Protein AF-A0A0D6N3B7-F1 (afdb_monomer_lite)

Structure (mmCIF, N/CA/C/O backbone):
data_AF-A0A0D6N3B7-F1
#
_entry.id   AF-A0A0D6N3B7-F1
#
loop_
_atom_site.group_PDB
_atom_site.id
_atom_site.type_symbol
_atom_site.label_atom_id
_atom_site.label_alt_id
_atom_site.label_comp_id
_atom_site.label_asym_id
_atom_site.label_entity_id
_atom_site.label_seq_id
_atom_site.pdbx_PDB_ins_code
_atom_site.Cartn_x
_atom_site.Cartn_y
_atom_site.Cartn_z
_atom_site.occupancy
_atom_site.B_iso_or_equiv
_atom_site.auth_seq_id
_atom_site.auth_comp_id
_atom_site.auth_asym_id
_atom_site.auth_atom_id
_atom_site.pdbx_PDB_model_num
ATOM 1 N N . MET A 1 1 ? -77.846 -45.296 3.872 1.00 40.81 1 MET A N 1
ATOM 2 C CA . MET A 1 1 ? -76.638 -45.284 3.022 1.00 40.81 1 MET A CA 1
ATOM 3 C C . MET A 1 1 ? -76.160 -43.852 2.910 1.00 40.81 1 MET A C 1
ATOM 5 O O . MET A 1 1 ? -76.968 -42.961 2.695 1.00 40.81 1 MET A O 1
ATOM 9 N N . LEU A 1 2 ? -74.881 -43.670 3.206 1.00 31.70 2 LEU A N 1
ATOM 10 C CA . LEU A 1 2 ? -74.159 -42.419 3.398 1.00 31.70 2 LEU A CA 1
ATOM 11 C C . LEU A 1 2 ? -73.672 -41.895 2.034 1.00 31.70 2 LEU A C 1
ATOM 13 O O . LEU A 1 2 ? -73.050 -42.668 1.312 1.00 31.70 2 LEU A O 1
ATOM 17 N N . ALA A 1 3 ? -73.907 -40.623 1.699 1.00 35.59 3 ALA A N 1
ATOM 18 C CA . ALA A 1 3 ? -73.041 -39.842 0.805 1.00 35.59 3 ALA A CA 1
ATOM 19 C C . ALA A 1 3 ? -73.356 -38.346 0.970 1.00 35.59 3 ALA A C 1
ATOM 21 O O . ALA A 1 3 ? -74.491 -37.904 0.816 1.00 35.59 3 ALA A O 1
ATOM 22 N N . VAL A 1 4 ? -72.326 -37.602 1.354 1.00 33.84 4 VAL A N 1
ATOM 23 C CA . VAL A 1 4 ? -72.303 -36.238 1.889 1.00 33.84 4 VAL A CA 1
ATOM 24 C C . VAL A 1 4 ? -71.566 -35.343 0.876 1.00 33.84 4 VAL A C 1
ATOM 26 O O . VAL A 1 4 ? -70.501 -35.741 0.421 1.00 33.84 4 VAL A O 1
ATOM 29 N N . VAL A 1 5 ? -72.166 -34.175 0.563 1.00 34.34 5 VAL A N 1
ATOM 30 C CA . VAL A 1 5 ? -71.567 -32.814 0.391 1.00 34.34 5 VAL A CA 1
ATOM 31 C C . VAL A 1 5 ? -70.474 -32.665 -0.696 1.00 34.34 5 VAL A C 1
ATOM 33 O O . VAL A 1 5 ? -69.401 -33.237 -0.593 1.00 34.34 5 VAL A O 1
ATOM 36 N N . LEU A 1 6 ? -70.768 -32.047 -1.852 1.00 35.78 6 LEU A N 1
ATOM 37 C CA . LEU A 1 6 ? -70.829 -30.604 -2.222 1.00 35.78 6 LEU A CA 1
ATOM 38 C C . LEU A 1 6 ? -69.526 -30.051 -2.842 1.00 35.78 6 LEU A C 1
ATOM 40 O O . LEU A 1 6 ? -68.473 -30.047 -2.223 1.00 35.78 6 LEU A O 1
ATOM 44 N N . ALA A 1 7 ? -69.718 -29.509 -4.052 1.00 38.78 7 ALA A N 1
ATOM 45 C CA . ALA A 1 7 ? -69.136 -28.303 -4.654 1.00 38.78 7 ALA A CA 1
ATOM 46 C C . ALA A 1 7 ? -67.612 -28.070 -4.579 1.00 38.78 7 ALA A C 1
ATOM 48 O O . ALA A 1 7 ? -67.076 -27.607 -3.578 1.00 38.78 7 ALA A O 1
ATOM 49 N N . GLY A 1 8 ? -66.949 -28.247 -5.728 1.00 34.12 8 GLY A N 1
ATOM 50 C CA . GLY A 1 8 ? -65.611 -27.725 -5.997 1.00 34.12 8 GLY A CA 1
ATOM 51 C C . GLY A 1 8 ? -65.661 -26.378 -6.726 1.00 34.12 8 GLY A C 1
ATOM 52 O O . GLY A 1 8 ? -66.122 -26.300 -7.861 1.00 34.12 8 GLY A O 1
ATOM 53 N N . ALA A 1 9 ? -65.135 -25.341 -6.081 1.00 41.03 9 ALA A N 1
ATOM 54 C CA . ALA A 1 9 ? -64.601 -24.133 -6.705 1.00 41.03 9 ALA A CA 1
ATOM 55 C C . ALA A 1 9 ? -63.233 -23.864 -6.050 1.00 41.03 9 ALA A C 1
ATOM 57 O O . ALA A 1 9 ? -63.141 -23.970 -4.824 1.00 41.03 9 ALA A O 1
ATOM 58 N N . PRO A 1 10 ? -62.156 -23.566 -6.800 1.00 48.84 10 PRO A N 1
ATOM 59 C CA . PRO A 1 10 ? -60.858 -23.331 -6.184 1.00 48.84 10 PRO A CA 1
ATOM 60 C C . PRO A 1 10 ? -60.782 -21.896 -5.648 1.00 48.84 10 PRO A C 1
ATOM 62 O O . PRO A 1 10 ? -60.683 -20.934 -6.408 1.00 48.84 10 PRO A O 1
ATOM 65 N N . CYS A 1 11 ? -60.811 -21.760 -4.322 1.00 36.16 11 CYS A N 1
ATOM 66 C CA . CYS A 1 11 ? -60.380 -20.551 -3.630 1.00 36.16 11 CYS A CA 1
ATOM 67 C C . CYS A 1 11 ? -58.848 -20.523 -3.554 1.00 36.16 11 CYS A C 1
ATOM 69 O O . CYS A 1 11 ? -58.226 -21.433 -3.009 1.00 36.16 11 CYS A O 1
ATOM 71 N N . PHE A 1 12 ? -58.252 -19.443 -4.060 1.00 44.91 12 PHE A N 1
ATOM 72 C CA . PHE A 1 12 ? -56.906 -19.011 -3.691 1.00 44.91 12 PHE A CA 1
ATOM 73 C C . PHE A 1 12 ? -56.865 -18.685 -2.190 1.00 44.91 12 PHE A C 1
ATOM 75 O O . PHE A 1 12 ? -57.712 -17.948 -1.685 1.00 44.91 12 PHE A O 1
ATOM 82 N N . SER A 1 13 ? -55.871 -19.206 -1.474 1.00 36.84 13 SER A N 1
ATOM 83 C CA . SER A 1 13 ? -55.490 -18.770 -0.126 1.00 36.84 13 SER A CA 1
ATOM 84 C C . SER A 1 13 ? -54.006 -19.074 0.100 1.00 36.84 13 SER A C 1
ATOM 86 O O . SER A 1 13 ? -53.564 -20.203 -0.082 1.00 36.84 13 SER A O 1
ATOM 88 N N . ALA A 1 14 ? -53.242 -18.043 0.466 1.00 41.56 14 ALA A N 1
ATOM 89 C CA . ALA A 1 14 ? -51.957 -18.158 1.173 1.00 41.56 14 ALA A CA 1
ATOM 90 C C . ALA A 1 14 ? -52.226 -18.532 2.663 1.00 41.56 14 ALA A C 1
ATOM 92 O O . ALA A 1 14 ? -53.406 -18.688 2.990 1.00 41.56 14 ALA A O 1
ATOM 93 N N . PRO A 1 15 ? -51.269 -18.576 3.627 1.00 53.56 15 PRO A N 1
ATOM 94 C CA . PRO A 1 15 ? -49.795 -18.489 3.606 1.00 53.56 15 PRO A CA 1
ATOM 95 C C . PRO A 1 15 ? -49.098 -19.541 4.544 1.00 53.56 15 PRO A C 1
ATOM 97 O O . PRO A 1 15 ? -49.742 -20.451 5.051 1.00 53.56 15 PRO A O 1
ATOM 100 N N . VAL A 1 16 ? -47.802 -19.323 4.847 1.00 32.78 16 VAL A N 1
ATOM 101 C CA . VAL A 1 16 ? -47.077 -19.654 6.111 1.00 32.78 16 VAL A CA 1
ATOM 102 C C . VAL A 1 16 ? -46.274 -20.975 6.263 1.00 32.78 16 VAL A C 1
ATOM 104 O O . VAL A 1 16 ? -46.793 -22.078 6.187 1.00 32.78 16 VAL A O 1
ATOM 107 N N . LEU A 1 17 ? -44.987 -20.743 6.593 1.00 41.47 17 LEU A N 1
ATOM 108 C CA . LEU A 1 17 ? -43.961 -21.497 7.343 1.00 41.47 17 LEU A CA 1
ATOM 109 C C . LEU A 1 17 ? -43.684 -22.987 7.056 1.00 41.47 17 LEU A C 1
ATOM 111 O O . LEU A 1 17 ? -44.444 -23.872 7.430 1.00 41.47 17 LEU A O 1
ATOM 115 N N . ALA A 1 18 ? -42.425 -23.247 6.684 1.00 35.53 18 ALA A N 1
ATOM 116 C CA . ALA 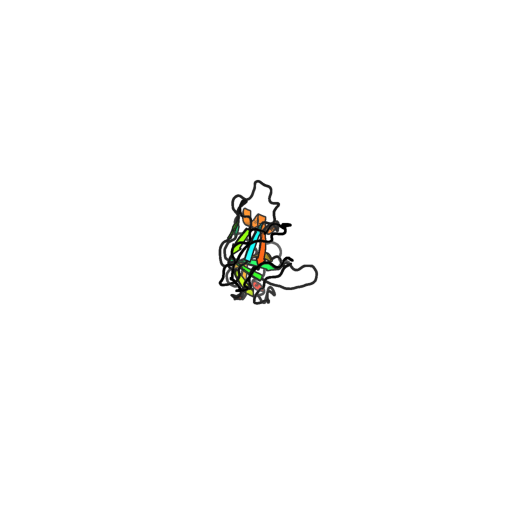A 1 18 ? -41.639 -24.320 7.290 1.00 35.53 18 ALA A CA 1
ATOM 117 C C . ALA A 1 18 ? -40.213 -23.812 7.583 1.00 35.53 18 ALA A C 1
ATOM 119 O O . ALA A 1 18 ? -39.460 -23.472 6.674 1.00 35.53 18 ALA A O 1
ATOM 120 N N . GLN A 1 19 ? -39.888 -23.720 8.874 1.00 41.72 19 GLN A N 1
ATOM 121 C CA . GLN A 1 19 ? -38.541 -23.553 9.423 1.00 41.72 19 GLN A CA 1
ATOM 122 C C . GLN A 1 19 ? -37.821 -24.909 9.439 1.00 41.72 19 GLN A C 1
ATOM 124 O O . GLN A 1 19 ? -38.457 -25.908 9.769 1.00 41.72 19 GLN A O 1
ATOM 129 N N . ALA A 1 20 ? -36.508 -24.926 9.187 1.00 36.44 20 ALA A N 1
ATOM 130 C CA . ALA A 1 20 ? -35.537 -25.884 9.743 1.00 36.44 20 ALA A CA 1
ATOM 131 C C . ALA A 1 20 ? -34.101 -25.343 9.499 1.00 36.44 20 ALA A C 1
ATOM 133 O O . ALA A 1 20 ? -33.931 -24.495 8.625 1.00 36.44 20 ALA A O 1
ATOM 134 N N . PRO A 1 21 ? -33.073 -25.769 10.255 1.00 40.44 21 PRO A N 1
ATOM 135 C CA . PRO A 1 21 ? -32.595 -25.067 11.439 1.00 40.44 21 PRO A CA 1
ATOM 136 C C . PRO A 1 21 ? -31.156 -24.546 11.301 1.00 40.44 21 PRO A C 1
ATOM 138 O O . PRO A 1 21 ? -30.400 -24.904 10.402 1.00 40.44 21 PRO A O 1
ATOM 141 N N . GLU A 1 22 ? -30.799 -23.705 12.263 1.00 46.53 22 GLU A N 1
ATOM 142 C CA . GLU A 1 22 ? -29.491 -23.099 12.472 1.00 46.53 22 GLU A CA 1
ATOM 143 C C . GLU A 1 22 ? -28.371 -24.133 12.651 1.00 46.53 22 GLU A C 1
ATOM 145 O O . GLU A 1 22 ? -28.491 -25.030 13.480 1.00 46.53 22 GLU A O 1
ATOM 150 N N . HIS A 1 23 ? -27.266 -23.947 11.926 1.00 34.09 23 HIS A N 1
AT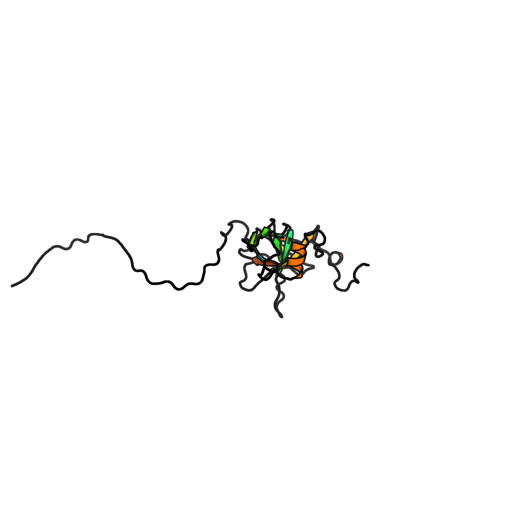OM 151 C CA . HIS A 1 23 ? -25.890 -24.170 12.384 1.00 34.09 23 HIS A CA 1
ATOM 152 C C . HIS A 1 23 ? -25.010 -23.142 11.652 1.00 34.09 23 HIS A C 1
ATOM 154 O O . HIS A 1 23 ? -25.012 -23.090 10.423 1.00 34.09 23 HIS A O 1
ATOM 160 N N . GLY A 1 24 ? -24.324 -22.282 12.412 1.00 32.91 24 GLY A N 1
ATOM 161 C CA . GLY A 1 24 ? -23.469 -21.203 11.899 1.00 32.91 24 GLY A CA 1
ATOM 162 C C . GLY A 1 24 ? -22.282 -21.684 11.045 1.00 32.91 24 GLY A C 1
ATOM 163 O O . GLY A 1 24 ? -22.007 -22.880 10.955 1.00 32.91 24 GLY A O 1
ATOM 164 N N . PRO A 1 25 ? -21.538 -20.737 10.454 1.00 35.69 25 PRO A N 1
ATOM 165 C CA . PRO A 1 25 ? -20.625 -19.955 11.275 1.00 35.69 25 PRO A CA 1
ATOM 166 C C . PRO A 1 25 ? -20.884 -18.451 11.199 1.00 35.69 25 PRO A C 1
ATOM 168 O O . PRO A 1 25 ? -21.494 -17.933 10.269 1.00 35.69 25 PRO A O 1
ATOM 171 N N . VAL A 1 26 ? -20.408 -17.784 12.247 1.00 40.03 26 VAL A N 1
ATOM 172 C CA . VAL A 1 26 ? -20.362 -16.339 12.460 1.00 40.03 26 VAL A CA 1
ATOM 173 C C . VAL A 1 26 ? -20.046 -15.617 11.150 1.00 40.03 26 VAL A C 1
ATOM 175 O O . VAL A 1 26 ? -18.929 -15.700 10.642 1.00 40.03 26 VAL A O 1
ATOM 178 N N . ALA A 1 27 ? -21.035 -14.904 10.610 1.00 39.47 27 ALA A N 1
ATOM 179 C CA . ALA A 1 27 ? -20.782 -13.907 9.589 1.00 39.47 27 ALA A CA 1
ATOM 180 C C . ALA A 1 27 ? -19.871 -12.858 10.230 1.00 39.47 27 ALA A C 1
ATOM 182 O O . ALA A 1 27 ? -20.302 -12.089 11.092 1.00 39.47 27 ALA A O 1
ATOM 183 N N . ALA A 1 28 ? -18.589 -12.878 9.855 1.00 43.09 28 ALA A N 1
ATOM 184 C CA . ALA A 1 28 ? -17.719 -11.734 10.046 1.00 43.09 28 ALA A CA 1
ATOM 185 C C . ALA A 1 28 ? -18.497 -10.502 9.576 1.00 43.09 28 ALA A C 1
ATOM 187 O O . ALA A 1 28 ? -19.153 -10.549 8.536 1.00 43.09 28 ALA A O 1
ATOM 188 N N . ASN A 1 29 ? -18.492 -9.454 10.390 1.00 40.81 29 ASN A N 1
ATOM 189 C CA . ASN A 1 29 ? -19.168 -8.195 10.122 1.00 40.81 29 ASN A CA 1
ATOM 190 C C . ASN A 1 29 ? -18.595 -7.624 8.810 1.00 40.81 29 ASN A C 1
ATOM 192 O O . ASN A 1 29 ? -17.559 -6.962 8.812 1.00 40.81 29 ASN A O 1
ATOM 196 N N . LEU A 1 30 ? -19.194 -7.987 7.673 1.00 42.47 30 LEU A N 1
ATOM 197 C CA . LEU A 1 30 ? -18.770 -7.541 6.355 1.00 42.47 30 LEU A CA 1
ATOM 198 C C . LEU A 1 30 ? -19.193 -6.080 6.248 1.00 42.47 30 LEU A C 1
ATOM 200 O O . LEU A 1 30 ? -20.384 -5.770 6.189 1.00 42.47 30 LEU A O 1
ATOM 204 N N . ALA A 1 31 ? -18.207 -5.185 6.272 1.00 44.69 31 ALA A N 1
ATOM 205 C CA . ALA A 1 31 ? -18.415 -3.792 5.917 1.00 44.69 31 ALA A CA 1
ATOM 206 C C . ALA A 1 31 ? -19.100 -3.709 4.533 1.00 44.69 31 ALA A C 1
ATOM 208 O O . ALA A 1 31 ? -18.855 -4.568 3.678 1.00 44.69 31 ALA A O 1
ATOM 209 N N . PRO A 1 32 ? -19.982 -2.719 4.305 1.00 38.41 32 PRO A N 1
ATOM 210 C CA . PRO A 1 32 ? -20.691 -2.588 3.040 1.00 38.41 32 PRO A CA 1
ATOM 211 C C . PRO A 1 32 ? -19.704 -2.465 1.874 1.00 38.41 32 PRO A C 1
ATOM 213 O O . PRO A 1 32 ? -18.712 -1.744 1.950 1.00 38.41 32 PRO A O 1
ATOM 216 N N . ILE A 1 33 ? -20.000 -3.176 0.785 1.00 42.81 33 ILE A N 1
ATOM 217 C CA . ILE A 1 33 ? -19.261 -3.090 -0.475 1.00 42.81 33 ILE A CA 1
ATOM 218 C C . ILE A 1 33 ? -19.450 -1.671 -1.023 1.00 42.81 33 ILE A C 1
ATOM 220 O O . ILE A 1 33 ? -20.557 -1.303 -1.417 1.00 42.81 33 ILE A O 1
ATOM 224 N N . VAL A 1 34 ? -18.379 -0.879 -1.045 1.00 46.16 34 VAL A N 1
ATOM 225 C CA . VAL A 1 34 ? -18.363 0.429 -1.706 1.00 46.16 34 VAL A CA 1
ATOM 226 C C . VAL A 1 34 ? -18.427 0.190 -3.216 1.00 46.16 34 VAL A C 1
ATOM 228 O O . VAL A 1 34 ? -17.511 -0.360 -3.828 1.00 46.16 34 VAL A O 1
ATOM 231 N N . THR A 1 35 ? -19.554 0.539 -3.833 1.00 39.47 35 THR A N 1
ATOM 232 C CA . THR A 1 35 ? -19.713 0.522 -5.290 1.00 39.47 35 THR A CA 1
ATOM 233 C C . THR A 1 35 ? -18.996 1.723 -5.896 1.00 39.47 35 THR A C 1
ATOM 235 O O . THR A 1 35 ? -19.485 2.843 -5.774 1.00 39.47 35 THR A O 1
ATOM 238 N N . GLY A 1 36 ? -17.875 1.484 -6.581 1.00 51.00 36 GLY A N 1
ATOM 239 C CA . GLY A 1 36 ? -17.219 2.503 -7.402 1.00 51.00 36 GLY A CA 1
ATOM 240 C C . GLY A 1 36 ? -15.899 2.058 -8.023 1.00 51.00 36 GLY A C 1
ATOM 241 O O . GLY A 1 36 ? -15.801 2.016 -9.246 1.00 51.00 36 GLY A O 1
ATOM 242 N N . GLN A 1 37 ? -14.903 1.707 -7.200 1.00 58.41 37 GLN A N 1
ATOM 243 C CA . GLN A 1 37 ? -13.505 1.581 -7.663 1.00 58.41 37 GLN A CA 1
ATOM 244 C C . GLN A 1 37 ? -12.785 0.293 -7.220 1.00 58.41 37 GLN A C 1
ATOM 246 O O . GLN A 1 37 ? -11.666 0.027 -7.658 1.00 58.41 37 GLN A O 1
ATOM 251 N N . GLY A 1 38 ? -13.477 -0.553 -6.445 1.00 62.81 38 GLY A N 1
ATOM 252 C CA . GLY A 1 38 ? -12.880 -1.695 -5.754 1.00 62.81 38 GLY A CA 1
ATOM 253 C C . GLY A 1 38 ? -12.226 -1.240 -4.451 1.00 62.81 38 GLY A C 1
ATOM 254 O O . GLY A 1 38 ? -11.521 -0.243 -4.425 1.00 62.81 38 GLY A O 1
ATOM 255 N N . GLY A 1 39 ? -12.496 -1.952 -3.359 1.00 87.12 39 GLY A N 1
ATOM 256 C CA . GLY A 1 39 ? -11.964 -1.607 -2.041 1.00 87.12 39 GLY A CA 1
ATOM 257 C C . GLY A 1 39 ? -10.908 -2.598 -1.577 1.00 87.12 39 GLY A C 1
ATOM 258 O O . GLY A 1 39 ? -10.897 -3.763 -1.994 1.00 87.12 39 GLY A O 1
ATOM 259 N N . VAL A 1 40 ? -10.061 -2.158 -0.659 1.00 95.19 40 VAL A N 1
ATOM 260 C CA . VAL A 1 40 ? -9.171 -3.005 0.134 1.00 95.19 40 VAL A CA 1
ATOM 261 C C . VAL A 1 40 ? -9.617 -2.984 1.589 1.00 95.19 40 VAL A C 1
ATOM 263 O O . VAL A 1 40 ? -10.150 -1.993 2.078 1.00 95.19 40 VAL A O 1
ATOM 266 N N . SER A 1 41 ? -9.410 -4.087 2.298 1.00 95.38 41 SER A N 1
ATOM 267 C CA . SER A 1 41 ? -9.504 -4.123 3.754 1.00 95.38 41 SER A CA 1
ATOM 268 C C . SER A 1 41 ? -8.099 -4.079 4.333 1.00 95.38 41 SER A C 1
ATOM 270 O O . SER A 1 41 ? -7.324 -4.997 4.058 1.00 95.38 41 SER A O 1
ATOM 272 N N . VAL A 1 42 ? -7.794 -3.072 5.142 1.00 95.81 42 VAL A N 1
ATOM 273 C CA . VAL A 1 42 ? -6.536 -2.947 5.888 1.00 95.81 42 VAL A CA 1
ATOM 274 C C . VAL A 1 42 ? -6.810 -3.338 7.335 1.00 95.81 42 VAL A C 1
ATOM 276 O O . VAL A 1 42 ? -7.746 -2.825 7.943 1.00 95.81 42 VAL A O 1
ATOM 279 N N . CYS A 1 43 ? -6.034 -4.271 7.875 1.00 93.88 43 CYS A N 1
ATOM 280 C CA . CYS A 1 43 ? -6.294 -4.918 9.154 1.00 93.88 43 CYS A CA 1
ATOM 281 C C . CYS A 1 43 ? -5.025 -5.087 9.986 1.00 93.88 43 CYS A C 1
ATOM 283 O O . CYS A 1 43 ? -3.957 -5.399 9.461 1.00 93.88 43 CYS A O 1
ATOM 285 N N . LEU A 1 44 ? -5.190 -5.013 11.304 1.00 90.44 44 LEU A N 1
ATOM 286 C CA . LEU A 1 44 ? -4.214 -5.505 12.269 1.00 90.44 44 LEU A CA 1
ATOM 287 C C . LEU A 1 44 ? -4.423 -7.002 12.530 1.00 90.44 44 LEU A C 1
ATOM 289 O O . LEU A 1 44 ? -5.499 -7.421 12.965 1.00 90.44 44 LEU A O 1
ATOM 293 N N . THR A 1 45 ? -3.395 -7.821 12.308 1.00 80.00 45 THR A N 1
ATOM 294 C CA . THR A 1 45 ? -3.379 -9.216 12.758 1.00 80.00 45 THR A CA 1
ATOM 295 C C . THR A 1 45 ? -3.169 -9.243 14.267 1.00 80.00 45 THR A C 1
ATOM 297 O O . THR A 1 45 ? -2.193 -8.730 14.809 1.00 80.00 45 THR A O 1
ATOM 300 N N . SER A 1 46 ? -4.153 -9.763 14.990 1.00 60.66 46 SER A N 1
ATOM 301 C CA . SER A 1 46 ? -4.204 -9.641 16.444 1.00 60.66 46 SER A CA 1
ATOM 302 C C . SER A 1 46 ? -3.124 -10.48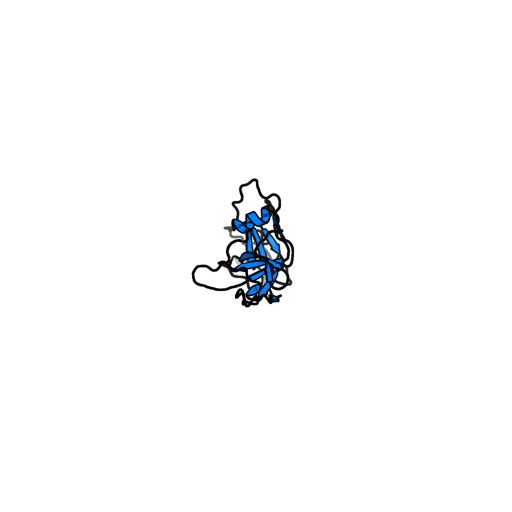4 17.131 1.00 60.66 46 SER A C 1
ATOM 304 O O . SER A 1 46 ? -3.285 -11.694 17.224 1.00 60.66 46 SER A O 1
ATOM 306 N N . GLN A 1 47 ? -2.070 -9.835 17.637 1.00 51.59 47 GLN A N 1
ATOM 307 C CA . GLN A 1 47 ? -1.460 -10.020 18.971 1.00 51.59 47 GLN A CA 1
ATOM 308 C C . GLN A 1 47 ? -0.546 -8.822 19.317 1.00 51.59 47 GLN A C 1
ATOM 310 O O . GLN A 1 47 ? 0.508 -8.992 19.921 1.00 51.59 47 GLN A O 1
ATOM 315 N N . GLN A 1 48 ? -0.938 -7.585 18.979 1.00 49.50 48 GLN A N 1
ATOM 316 C CA . GLN A 1 48 ? -0.411 -6.474 19.771 1.00 49.50 48 GLN A CA 1
ATOM 317 C C . GLN A 1 48 ? -1.016 -6.601 21.167 1.00 49.50 48 GLN A C 1
ATOM 319 O O . GLN A 1 48 ? -2.239 -6.667 21.316 1.00 49.50 48 GLN A O 1
ATOM 324 N N . ASP A 1 49 ? -0.127 -6.716 22.150 1.00 45.72 49 ASP A N 1
ATOM 325 C CA . ASP A 1 49 ? -0.398 -6.712 23.581 1.00 45.72 49 ASP A CA 1
ATOM 326 C C . ASP A 1 49 ? -1.573 -5.779 23.903 1.00 45.72 49 ASP A C 1
ATOM 328 O O . ASP A 1 49 ? -1.656 -4.665 23.376 1.00 45.72 49 ASP A O 1
ATOM 332 N N . GLU A 1 50 ? -2.494 -6.231 24.753 1.00 45.84 50 GLU A N 1
ATOM 333 C CA . GLU A 1 50 ? -3.811 -5.628 25.007 1.00 45.84 50 GLU A CA 1
ATOM 334 C C . GLU A 1 50 ? -3.810 -4.140 25.427 1.00 45.84 50 GLU A C 1
ATOM 336 O O . GLU A 1 50 ? -4.887 -3.558 25.613 1.00 45.84 50 GLU A O 1
ATOM 341 N N . GLN A 1 51 ? -2.636 -3.524 25.562 1.00 47.47 51 GLN A N 1
ATOM 342 C CA . GLN A 1 51 ? -2.410 -2.166 26.030 1.00 47.47 51 GLN A CA 1
ATOM 343 C C . GLN A 1 51 ? -1.966 -1.137 24.973 1.00 47.47 51 GLN A C 1
ATOM 345 O O . GLN A 1 51 ? -2.017 0.047 25.294 1.00 47.47 51 GLN A O 1
ATOM 350 N N . ALA A 1 52 ? -1.554 -1.506 23.750 1.00 52.31 52 ALA A N 1
ATOM 351 C CA . ALA A 1 52 ? -0.718 -0.589 22.949 1.00 52.31 52 ALA A CA 1
ATOM 352 C C . ALA A 1 52 ? -1.384 0.213 21.808 1.00 52.31 52 ALA A C 1
ATOM 354 O O . ALA A 1 52 ? -0.828 1.238 21.428 1.00 52.31 52 ALA A O 1
ATOM 355 N N . THR A 1 53 ? -2.557 -0.154 21.278 1.00 58.19 53 THR A N 1
ATOM 356 C CA . THR A 1 53 ? -3.080 0.525 20.064 1.00 58.19 53 THR A CA 1
ATOM 357 C C . THR A 1 53 ? -4.439 1.170 20.317 1.00 58.19 53 THR A C 1
ATOM 359 O O . THR A 1 53 ? -5.495 0.596 20.039 1.00 58.19 53 THR A O 1
ATOM 362 N N . SER A 1 54 ? -4.430 2.380 20.886 1.00 72.12 54 SER A N 1
ATOM 363 C CA . SER A 1 54 ? -5.642 3.206 21.012 1.00 72.12 54 SER A CA 1
ATOM 364 C C . SER A 1 54 ? -6.124 3.704 19.644 1.00 72.12 54 SER A C 1
ATOM 366 O O . SER A 1 54 ? -7.330 3.755 19.400 1.00 72.12 54 SER A O 1
ATOM 368 N N . LEU A 1 55 ? -5.184 4.009 18.748 1.00 87.06 55 LEU A N 1
ATOM 369 C CA . LEU A 1 55 ? -5.408 4.519 17.402 1.00 87.06 55 LEU A CA 1
ATOM 370 C C . LEU A 1 55 ? -4.180 4.191 16.540 1.00 87.06 55 LEU A C 1
ATOM 372 O O . LEU A 1 55 ? -3.060 4.484 16.942 1.00 87.06 55 LEU A O 1
ATOM 376 N N . LEU A 1 56 ? -4.390 3.613 15.363 1.00 92.06 56 LEU A N 1
ATOM 377 C CA . LEU A 1 56 ? -3.377 3.477 14.322 1.00 92.06 56 LEU A CA 1
ATOM 378 C C . LEU A 1 56 ? -3.897 4.163 13.061 1.00 92.06 56 LEU A C 1
ATOM 380 O O . LEU A 1 56 ? -5.024 3.910 12.638 1.00 92.06 56 LEU A O 1
ATOM 384 N N . VAL A 1 57 ? -3.082 5.024 12.464 1.00 94.75 57 VAL A N 1
ATOM 385 C CA . VAL A 1 57 ? -3.409 5.719 11.219 1.00 94.75 57 VAL A CA 1
ATOM 386 C C . VAL A 1 57 ? -2.520 5.156 10.122 1.00 94.75 57 VAL A C 1
ATOM 388 O O . VAL A 1 57 ? -1.310 5.104 10.292 1.00 94.75 57 VAL A O 1
ATOM 391 N N . VAL A 1 58 ? -3.128 4.723 9.023 1.00 95.19 58 VAL A N 1
ATOM 392 C CA . VAL A 1 58 ? -2.450 4.328 7.787 1.00 95.19 58 VAL A CA 1
ATOM 393 C C . VAL A 1 58 ? -2.724 5.434 6.768 1.00 95.19 58 VAL A C 1
ATOM 395 O O . VAL A 1 58 ? -3.891 5.611 6.401 1.00 95.19 58 VAL A O 1
ATOM 398 N N . PRO A 1 59 ? -1.720 6.222 6.360 1.00 95.38 59 PRO A N 1
ATOM 399 C CA . PRO A 1 59 ? -1.909 7.311 5.411 1.00 95.38 59 PRO A CA 1
ATOM 400 C C . PRO A 1 59 ? -2.483 6.862 4.060 1.00 95.38 59 PRO A C 1
ATOM 402 O O . PRO A 1 59 ? -2.369 5.711 3.633 1.00 95.38 59 PRO A O 1
ATOM 405 N N . SER A 1 60 ? -3.096 7.806 3.347 1.00 94.69 60 SER A N 1
ATOM 406 C CA . SER A 1 60 ? -3.238 7.678 1.896 1.00 94.69 60 SER A CA 1
ATOM 407 C C . SER A 1 60 ? -1.855 7.701 1.250 1.00 94.69 60 SER A C 1
ATOM 409 O O . SER A 1 60 ? -1.017 8.503 1.658 1.00 94.69 60 SER A O 1
ATOM 411 N N . GLY A 1 61 ? -1.645 6.924 0.196 1.00 94.69 61 GLY A N 1
ATOM 412 C CA . GLY A 1 61 ? -0.350 6.825 -0.473 1.00 94.69 61 GLY A CA 1
ATOM 413 C C . GLY A 1 61 ? 0.488 5.640 -0.002 1.00 94.69 61 GLY A C 1
ATOM 414 O O . GLY A 1 61 ? 1.490 5.346 -0.649 1.00 94.69 61 GLY A O 1
ATOM 415 N N . THR A 1 62 ? 0.054 4.910 1.028 1.00 96.50 62 THR A N 1
ATOM 416 C CA . THR A 1 62 ? 0.733 3.693 1.472 1.00 96.50 62 THR A CA 1
ATOM 417 C C . THR A 1 62 ? 0.572 2.581 0.441 1.00 96.50 62 THR A C 1
ATOM 419 O O . THR A 1 62 ? -0.537 2.194 0.052 1.00 96.50 62 THR A O 1
ATOM 422 N N . VAL A 1 63 ? 1.708 2.064 -0.014 1.00 96.31 63 VAL A N 1
ATOM 423 C CA . VAL A 1 63 ? 1.832 0.995 -0.997 1.00 96.31 63 VAL A CA 1
ATOM 424 C C . VAL A 1 63 ? 1.889 -0.343 -0.280 1.00 96.31 63 VAL A C 1
ATOM 426 O O . VAL A 1 63 ? 2.660 -0.536 0.661 1.00 96.31 63 VAL A O 1
ATOM 429 N N . PHE A 1 64 ? 1.096 -1.290 -0.768 1.00 96.25 64 PHE A N 1
ATOM 430 C CA . PHE A 1 64 ? 1.089 -2.662 -0.300 1.00 96.25 64 PHE A CA 1
ATOM 431 C C . PHE A 1 64 ? 1.453 -3.620 -1.433 1.00 96.25 64 PHE A C 1
ATOM 433 O O . PHE A 1 64 ? 0.918 -3.513 -2.536 1.00 96.25 64 PHE A O 1
ATOM 440 N N . GLU A 1 65 ? 2.300 -4.603 -1.142 1.00 94.50 65 GLU A N 1
ATOM 441 C CA . GLU A 1 65 ? 2.743 -5.647 -2.069 1.00 94.50 65 GLU A CA 1
ATOM 442 C C . GLU A 1 65 ? 2.246 -7.027 -1.624 1.00 94.50 65 GLU A C 1
ATOM 444 O O . GLU A 1 65 ? 2.236 -7.348 -0.435 1.00 94.50 65 GLU A O 1
ATOM 449 N N . ALA A 1 66 ? 1.843 -7.868 -2.577 1.00 92.69 66 ALA A N 1
ATOM 450 C CA . ALA A 1 66 ? 1.454 -9.246 -2.309 1.00 92.69 66 ALA A CA 1
ATOM 451 C C . ALA A 1 66 ? 2.639 -10.084 -1.801 1.00 92.69 66 ALA A C 1
ATOM 453 O O . ALA A 1 66 ? 3.623 -10.286 -2.513 1.00 92.69 66 ALA A O 1
ATOM 454 N N . SER A 1 67 ? 2.489 -10.679 -0.617 1.00 77.50 67 SER A N 1
ATOM 455 C CA . SER A 1 67 ? 3.409 -11.714 -0.144 1.00 77.50 67 SER A CA 1
ATOM 456 C C . SER A 1 67 ? 3.298 -12.944 -1.034 1.00 77.50 67 SER A C 1
ATOM 458 O O . SER A 1 67 ? 2.231 -13.550 -1.162 1.00 77.50 67 SER A O 1
ATOM 460 N N . THR A 1 68 ? 4.412 -13.341 -1.642 1.00 63.78 68 THR A N 1
ATOM 461 C CA . THR A 1 68 ? 4.480 -14.576 -2.421 1.00 63.78 68 THR A CA 1
ATOM 462 C C . THR A 1 68 ? 4.936 -15.716 -1.517 1.00 63.78 68 THR A C 1
ATOM 464 O O . THR A 1 68 ? 5.982 -15.650 -0.875 1.00 63.78 68 THR A O 1
ATOM 467 N N . GLY A 1 69 ? 4.135 -16.782 -1.431 1.00 50.75 69 GLY A N 1
ATOM 468 C CA . GLY A 1 69 ? 4.607 -18.041 -0.854 1.00 50.75 69 GLY A CA 1
ATOM 469 C C . GLY A 1 69 ? 5.805 -18.586 -1.651 1.00 50.75 69 GLY A C 1
ATOM 470 O O . GLY A 1 69 ? 6.029 -18.168 -2.793 1.00 50.75 69 GLY A O 1
ATOM 471 N N . PRO A 1 70 ? 6.582 -19.532 -1.096 1.00 35.00 70 PRO A N 1
ATOM 472 C CA . PRO A 1 70 ? 7.752 -20.071 -1.780 1.00 35.00 70 PRO A CA 1
ATOM 473 C C . PRO A 1 70 ? 7.339 -20.744 -3.100 1.00 35.00 70 PRO A C 1
ATOM 475 O O . PRO A 1 70 ? 6.763 -21.831 -3.094 1.00 35.00 70 PRO A O 1
ATOM 478 N N . GLY A 1 71 ? 7.627 -20.086 -4.231 1.00 42.91 71 GLY A N 1
ATOM 479 C CA . GLY A 1 71 ? 7.459 -20.640 -5.580 1.00 42.91 71 GLY A CA 1
ATOM 480 C C . GLY A 1 71 ? 6.585 -19.866 -6.576 1.00 42.91 71 GLY A C 1
ATOM 481 O O . GLY A 1 71 ? 6.355 -20.395 -7.662 1.00 42.91 71 GLY A O 1
ATOM 482 N N . GLY A 1 72 ? 6.107 -18.649 -6.291 1.00 44.38 72 GLY A N 1
ATOM 483 C CA . GLY A 1 72 ? 5.280 -17.928 -7.270 1.00 44.38 72 GLY A CA 1
ATOM 484 C C . GLY A 1 72 ? 5.368 -16.412 -7.195 1.00 44.38 72 GLY A C 1
ATOM 485 O O . GLY A 1 72 ? 4.635 -15.805 -6.429 1.00 44.38 72 GLY A O 1
ATOM 486 N N . HIS A 1 73 ? 6.192 -15.802 -8.051 1.00 53.59 73 HIS A N 1
ATOM 487 C CA . HIS A 1 73 ? 6.206 -14.356 -8.280 1.00 53.59 73 HIS A CA 1
ATOM 488 C C . HIS A 1 73 ? 4.913 -13.905 -8.977 1.00 53.59 73 HIS A C 1
ATOM 490 O O . HIS A 1 73 ? 4.858 -13.795 -10.200 1.00 53.59 73 HIS A O 1
ATOM 496 N N . THR A 1 74 ? 3.861 -13.617 -8.216 1.00 58.75 74 THR A N 1
ATOM 497 C CA . THR A 1 74 ? 2.880 -12.622 -8.661 1.00 58.75 74 THR A CA 1
ATOM 498 C C . THR A 1 74 ? 3.164 -11.339 -7.906 1.00 58.75 74 THR A C 1
ATOM 500 O O . THR A 1 74 ? 2.613 -11.106 -6.836 1.00 58.75 74 THR A O 1
ATOM 503 N N . ALA A 1 75 ? 4.067 -10.546 -8.469 1.00 81.81 75 ALA A N 1
ATOM 504 C CA . ALA A 1 75 ? 4.396 -9.207 -8.018 1.00 81.81 75 ALA A CA 1
ATOM 505 C C . ALA A 1 75 ? 3.181 -8.305 -8.315 1.00 81.81 75 ALA A C 1
ATOM 507 O O . ALA A 1 75 ? 2.963 -7.844 -9.437 1.00 81.81 75 ALA A O 1
ATOM 508 N N . GLN A 1 76 ? 2.297 -8.192 -7.326 1.00 93.31 76 GLN A N 1
ATOM 509 C CA . GLN A 1 76 ? 1.090 -7.370 -7.352 1.00 93.31 76 GLN A CA 1
ATOM 510 C C . GLN A 1 76 ? 1.251 -6.305 -6.286 1.00 93.31 76 GLN A C 1
ATOM 512 O O . GLN A 1 76 ? 1.615 -6.639 -5.159 1.00 93.31 76 GLN A O 1
ATOM 517 N N . ALA A 1 77 ? 0.912 -5.068 -6.614 1.00 95.44 77 ALA A N 1
ATOM 518 C CA . ALA A 1 77 ? 0.892 -4.002 -5.637 1.00 95.44 77 ALA A CA 1
ATOM 519 C C . ALA A 1 77 ? -0.311 -3.092 -5.844 1.00 95.44 77 ALA A C 1
ATOM 521 O O . ALA A 1 77 ? -0.866 -2.987 -6.942 1.00 95.44 77 ALA A O 1
ATOM 522 N N . PHE A 1 78 ? -0.716 -2.436 -4.770 1.00 97.06 78 PHE A N 1
ATOM 523 C CA . PHE A 1 78 ? -1.704 -1.374 -4.808 1.00 97.06 78 PHE A CA 1
ATOM 524 C C . PHE A 1 78 ? -1.305 -0.261 -3.846 1.00 97.06 78 PHE A C 1
ATOM 526 O O . PHE A 1 78 ? -0.479 -0.460 -2.960 1.00 97.06 78 PHE A O 1
ATOM 533 N N . VAL A 1 79 ? -1.922 0.900 -4.011 1.00 96.94 79 VAL A N 1
ATOM 534 C CA . VAL A 1 79 ? -1.767 2.052 -3.127 1.00 96.94 79 VAL A CA 1
ATOM 535 C C . VAL A 1 79 ? -3.128 2.457 -2.579 1.00 96.94 79 VAL A C 1
ATOM 537 O O . VAL A 1 79 ? -4.106 2.482 -3.330 1.00 96.94 79 VAL A O 1
ATOM 540 N N . THR A 1 80 ? -3.209 2.756 -1.284 1.00 96.50 80 THR A N 1
ATOM 541 C CA . THR A 1 80 ? -4.414 3.337 -0.677 1.00 96.50 80 THR A CA 1
ATOM 542 C C . THR A 1 80 ? -4.608 4.768 -1.170 1.00 96.50 80 THR A C 1
ATOM 544 O O . THR A 1 80 ? -3.676 5.570 -1.169 1.00 96.50 80 THR A O 1
ATOM 547 N N . THR A 1 81 ? -5.817 5.128 -1.593 1.00 94.81 81 THR A N 1
ATOM 548 C CA . THR A 1 81 ? -6.122 6.505 -2.032 1.00 94.81 81 THR A CA 1
ATOM 549 C C . THR A 1 81 ? -6.716 7.361 -0.919 1.00 94.81 81 THR A C 1
ATOM 551 O O . THR A 1 81 ? -6.870 8.569 -1.081 1.00 94.81 81 THR A O 1
ATOM 554 N N . GLU A 1 82 ? -7.015 6.755 0.227 1.00 94.00 82 GLU A N 1
ATOM 555 C CA . GLU A 1 82 ? -7.524 7.426 1.416 1.00 94.00 82 GLU A CA 1
ATOM 556 C C . GLU A 1 82 ? -6.848 6.911 2.690 1.00 94.00 82 GLU A C 1
ATOM 558 O O . GLU A 1 82 ? -6.310 5.804 2.735 1.00 94.00 82 GLU A O 1
ATOM 563 N N . THR A 1 83 ? -6.875 7.745 3.727 1.00 94.81 83 THR A N 1
ATOM 564 C CA . THR A 1 83 ? -6.337 7.415 5.047 1.00 94.81 83 THR A CA 1
ATOM 565 C C . THR A 1 83 ? -7.269 6.454 5.778 1.00 94.81 83 THR A C 1
ATOM 567 O O . THR A 1 83 ? -8.463 6.721 5.918 1.00 94.81 83 THR A O 1
ATOM 570 N N . VAL A 1 84 ? -6.715 5.379 6.339 1.00 94.44 84 VAL A N 1
ATOM 571 C CA . VAL A 1 84 ? -7.448 4.417 7.169 1.00 94.44 84 VAL A CA 1
ATOM 572 C C . VAL A 1 84 ? -7.107 4.625 8.636 1.00 94.44 84 VAL A C 1
ATOM 574 O O . VAL A 1 84 ? -5.942 4.662 9.023 1.00 94.44 84 VAL A O 1
ATOM 577 N N . THR A 1 85 ? -8.125 4.711 9.487 1.00 93.75 85 THR A N 1
ATOM 578 C CA . THR A 1 85 ? -7.951 4.727 10.944 1.00 93.75 85 THR A CA 1
ATOM 579 C C . THR A 1 85 ? -8.422 3.410 11.547 1.00 93.75 85 THR A C 1
ATOM 581 O O . THR A 1 85 ? -9.580 3.023 11.398 1.00 93.75 85 THR A O 1
ATOM 584 N N . LEU A 1 86 ? -7.524 2.739 12.260 1.00 92.00 86 LEU A N 1
ATOM 585 C CA . LEU A 1 86 ? -7.763 1.489 12.969 1.00 92.00 86 LEU A CA 1
ATOM 586 C C . LEU A 1 86 ? -7.738 1.741 14.477 1.00 92.00 86 LEU A C 1
ATOM 588 O O . LEU A 1 86 ? -6.993 2.579 14.981 1.00 92.00 86 LEU A O 1
ATOM 592 N N . THR A 1 87 ? -8.557 1.006 15.219 1.00 89.12 87 THR A N 1
ATOM 593 C CA . THR A 1 87 ? -8.625 1.093 16.685 1.00 89.12 87 THR A CA 1
ATOM 594 C C . THR A 1 87 ? -8.749 -0.299 17.287 1.00 89.12 87 THR A C 1
ATOM 596 O O . THR A 1 87 ? -9.075 -1.259 16.589 1.00 89.12 87 THR A O 1
ATOM 599 N N . LYS A 1 88 ? -8.589 -0.425 18.609 1.00 84.50 88 LYS A N 1
ATOM 600 C CA . LYS A 1 88 ? -8.859 -1.696 19.306 1.00 84.50 88 LYS A CA 1
ATOM 601 C C . LYS A 1 88 ? -10.285 -2.220 19.057 1.00 84.50 88 LYS A C 1
ATOM 603 O O . LYS A 1 88 ? -10.481 -3.425 18.953 1.00 84.50 88 LYS A O 1
ATOM 608 N N . ALA A 1 89 ? -11.275 -1.329 18.956 1.00 85.69 89 ALA A N 1
ATOM 609 C CA . ALA A 1 89 ? -12.670 -1.708 18.706 1.00 85.69 89 ALA A CA 1
ATOM 610 C C . ALA A 1 89 ? -12.950 -2.037 17.229 1.00 85.69 89 ALA A C 1
ATOM 612 O O . ALA A 1 89 ? -13.872 -2.793 16.927 1.00 85.69 89 ALA A O 1
ATOM 613 N N . GLN A 1 90 ? -12.153 -1.476 16.320 1.00 89.75 90 GLN A N 1
ATOM 614 C CA . GLN A 1 90 ? -12.264 -1.660 14.880 1.00 89.75 90 GLN A CA 1
ATOM 615 C C . GLN A 1 90 ? -10.859 -1.881 14.294 1.00 89.75 90 GLN A C 1
ATOM 617 O O . GLN A 1 90 ? -10.235 -0.935 13.810 1.00 89.75 90 GLN A O 1
ATOM 622 N N . PRO A 1 91 ? -10.334 -3.121 14.359 1.00 90.69 91 PRO A N 1
ATOM 623 C CA . PRO A 1 91 ? -8.969 -3.431 13.931 1.00 90.69 91 PRO A CA 1
ATOM 624 C C . PRO A 1 91 ? -8.825 -3.530 12.408 1.00 90.69 91 PRO A C 1
ATOM 626 O O . PRO A 1 91 ? -7.718 -3.730 11.919 1.00 90.69 91 PRO A O 1
ATOM 629 N N . CYS A 1 92 ? -9.935 -3.417 11.673 1.00 93.12 92 CYS A N 1
ATOM 630 C CA . CYS A 1 92 ? -9.989 -3.427 10.219 1.00 93.12 92 CYS A CA 1
ATOM 631 C C . CYS A 1 92 ? -10.770 -2.218 9.699 1.00 93.12 92 CYS A C 1
ATOM 633 O O . CYS A 1 92 ? -11.872 -1.928 10.176 1.00 93.12 92 CYS A O 1
ATOM 635 N N . GLY A 1 93 ? -10.231 -1.569 8.675 1.00 92.50 93 GLY A N 1
ATOM 636 C CA . GLY A 1 93 ? -10.868 -0.498 7.919 1.00 92.50 93 GLY A CA 1
ATOM 637 C C . GLY A 1 93 ? -10.942 -0.858 6.440 1.00 92.50 93 GLY A C 1
ATOM 638 O O . GLY A 1 93 ? -10.171 -1.688 5.957 1.00 92.50 93 GLY A O 1
ATOM 639 N N . ILE A 1 94 ? -11.895 -0.256 5.734 1.00 93.62 94 ILE A N 1
ATOM 640 C CA . ILE A 1 94 ? -11.975 -0.326 4.274 1.00 93.62 94 ILE A CA 1
ATOM 641 C C . ILE A 1 94 ? -11.402 0.973 3.718 1.00 93.62 94 ILE A C 1
ATOM 643 O O . ILE A 1 94 ? -11.656 2.027 4.297 1.00 93.62 94 ILE A O 1
ATOM 647 N N . ALA A 1 95 ? -10.651 0.868 2.628 1.00 93.38 95 ALA A N 1
ATOM 648 C CA . ALA A 1 95 ? -10.206 2.007 1.841 1.00 93.38 95 ALA A CA 1
ATOM 649 C C . ALA A 1 95 ? -10.378 1.747 0.346 1.00 93.38 95 ALA A C 1
ATOM 651 O O . ALA A 1 95 ? -10.257 0.606 -0.113 1.00 93.38 95 ALA A O 1
ATOM 652 N N . ASP A 1 96 ? -10.594 2.814 -0.408 1.00 94.31 96 ASP A N 1
ATOM 653 C CA . ASP A 1 96 ? -10.350 2.848 -1.841 1.00 94.31 96 ASP A CA 1
ATOM 654 C C . ASP A 1 96 ? -8.845 2.708 -2.129 1.00 94.31 96 ASP A C 1
ATOM 656 O O . ASP A 1 96 ? -7.971 3.117 -1.350 1.00 94.31 96 ASP A O 1
ATOM 660 N N . ALA A 1 97 ? -8.534 2.069 -3.255 1.00 96.19 97 ALA A N 1
ATOM 661 C CA . ALA A 1 97 ? -7.165 1.814 -3.670 1.00 96.19 97 ALA A CA 1
ATOM 662 C C . ALA A 1 97 ? -7.033 1.766 -5.192 1.00 96.19 97 ALA A C 1
ATOM 664 O O . ALA A 1 97 ? -7.973 1.445 -5.919 1.00 96.19 97 ALA A O 1
ATOM 665 N N . SER A 1 98 ? -5.822 2.027 -5.671 1.00 96.31 98 SER A N 1
ATOM 666 C CA . SER A 1 98 ? -5.447 1.892 -7.080 1.00 96.31 98 SER A CA 1
ATOM 667 C C . SER A 1 98 ? -4.403 0.798 -7.249 1.00 96.31 98 SER A C 1
ATOM 669 O O . SER A 1 98 ? -3.518 0.646 -6.409 1.00 96.31 98 SER A O 1
ATOM 671 N N . THR A 1 99 ? -4.465 0.060 -8.356 1.00 96.31 99 THR A N 1
ATOM 672 C CA . THR A 1 99 ? -3.375 -0.831 -8.773 1.00 96.31 99 THR A CA 1
ATOM 673 C C . THR A 1 99 ? -2.088 -0.017 -8.930 1.00 96.31 99 THR A C 1
ATOM 675 O O . THR A 1 99 ? -2.122 1.075 -9.491 1.00 96.31 99 THR A O 1
ATOM 678 N N . VAL A 1 100 ? -0.950 -0.550 -8.493 1.00 95.50 100 VAL A N 1
ATOM 679 C CA . VAL A 1 100 ? 0.367 0.048 -8.739 1.00 95.50 100 VAL A CA 1
ATOM 680 C C . VAL A 1 100 ? 1.113 -0.809 -9.750 1.00 95.50 100 VAL A C 1
ATOM 682 O O . VAL A 1 100 ? 1.254 -2.018 -9.565 1.00 95.50 100 VAL A O 1
ATOM 685 N N . VAL A 1 101 ? 1.604 -0.173 -10.813 1.00 93.38 101 VAL A N 1
ATOM 686 C CA . VAL A 1 101 ? 2.478 -0.803 -11.803 1.00 93.38 101 VAL A CA 1
ATOM 687 C C . VAL A 1 101 ? 3.864 -0.176 -11.726 1.00 93.38 101 VAL A C 1
ATOM 689 O O . VAL A 1 101 ? 4.009 1.025 -11.934 1.00 93.38 101 VAL A O 1
ATOM 692 N N . SER A 1 102 ? 4.882 -0.995 -11.473 1.00 91.62 102 SER A N 1
ATOM 693 C CA . SER A 1 102 ? 6.294 -0.601 -11.502 1.00 91.62 102 SER A CA 1
ATOM 694 C C . SER A 1 102 ? 7.076 -1.649 -12.277 1.00 91.62 102 SER A C 1
ATOM 696 O O . SER A 1 102 ? 7.087 -2.826 -11.917 1.00 91.62 102 SER A O 1
ATOM 698 N N . HIS A 1 103 ? 7.728 -1.231 -13.362 1.00 88.75 103 HIS A N 1
ATOM 699 C CA . HIS A 1 103 ? 8.581 -2.128 -14.142 1.00 88.75 103 HIS A CA 1
ATOM 700 C C . HIS A 1 103 ? 9.820 -2.547 -13.353 1.00 88.75 103 HIS A C 1
ATOM 702 O O . HIS A 1 103 ? 10.214 -3.708 -13.400 1.00 88.75 103 HIS A O 1
ATOM 708 N N . THR A 1 104 ? 10.382 -1.615 -12.592 1.00 87.00 104 THR A N 1
ATOM 709 C CA . THR A 1 104 ? 11.623 -1.780 -11.835 1.00 87.00 104 THR A CA 1
ATOM 710 C C . THR A 1 104 ? 11.409 -2.712 -10.639 1.00 87.00 104 THR A C 1
ATOM 712 O O . THR A 1 104 ? 12.181 -3.643 -10.418 1.00 87.00 104 THR A O 1
ATOM 715 N N . ARG A 1 105 ? 10.271 -2.575 -9.943 1.00 87.06 105 ARG A N 1
ATOM 716 C CA . ARG A 1 105 ? 9.854 -3.483 -8.854 1.00 87.06 105 ARG A CA 1
ATOM 717 C C . ARG A 1 105 ? 9.110 -4.732 -9.341 1.00 87.06 105 ARG A C 1
ATOM 719 O O . ARG A 1 105 ? 8.693 -5.558 -8.540 1.00 87.06 105 ARG A O 1
ATOM 726 N N . HIS A 1 106 ? 8.948 -4.885 -10.656 1.00 88.69 106 HIS A N 1
ATOM 727 C CA . HIS A 1 106 ? 8.238 -5.990 -11.307 1.00 88.69 106 HIS A CA 1
ATOM 728 C C . HIS A 1 106 ? 6.757 -6.148 -10.913 1.00 88.69 106 HIS A C 1
ATOM 730 O O . HIS A 1 106 ? 6.153 -7.183 -11.202 1.00 88.69 106 HIS A O 1
ATOM 736 N N . TRP A 1 107 ? 6.128 -5.123 -10.332 1.00 92.81 107 TRP A N 1
ATOM 737 C CA . TRP A 1 107 ? 4.684 -5.094 -10.101 1.00 92.81 107 TRP A CA 1
ATOM 738 C C . TRP A 1 107 ? 3.961 -4.857 -11.427 1.00 92.81 107 TRP A C 1
ATOM 740 O O . TRP A 1 107 ? 3.784 -3.721 -11.849 1.00 92.81 107 TRP A O 1
ATOM 750 N N . LEU A 1 108 ? 3.603 -5.927 -12.138 1.00 91.75 108 LEU A N 1
ATOM 751 C CA . LEU A 1 108 ? 3.092 -5.847 -13.520 1.00 91.75 108 LEU A CA 1
ATOM 752 C C . LEU A 1 108 ? 1.616 -6.246 -13.660 1.00 91.75 108 LEU A C 1
ATOM 754 O O . LEU A 1 108 ? 1.067 -6.241 -14.763 1.00 91.75 108 LEU A O 1
ATOM 758 N N . VAL A 1 109 ? 0.962 -6.628 -12.564 1.00 92.50 109 VAL A N 1
ATOM 759 C CA . VAL A 1 109 ? -0.431 -7.089 -12.591 1.00 92.50 109 VAL A CA 1
ATOM 760 C C . VAL A 1 109 ? -1.387 -5.903 -12.566 1.00 92.50 109 VAL A C 1
ATOM 762 O O . VAL A 1 109 ? -1.421 -5.153 -11.599 1.00 92.50 109 VAL A O 1
ATOM 765 N N . ASN A 1 110 ? -2.211 -5.784 -13.610 1.00 91.81 110 ASN A N 1
ATOM 766 C CA . ASN A 1 110 ? -3.262 -4.777 -13.720 1.00 91.81 110 ASN A CA 1
ATOM 767 C C . ASN A 1 110 ? -4.499 -5.338 -14.463 1.00 91.81 110 ASN A C 1
ATOM 769 O O . ASN A 1 110 ? -4.347 -5.855 -15.574 1.00 91.81 110 ASN A O 1
ATOM 773 N N . PRO A 1 111 ? -5.720 -5.249 -13.899 1.00 93.25 111 PRO A N 1
ATOM 774 C CA . PRO A 1 111 ? -6.025 -4.772 -12.549 1.00 93.25 111 PRO A CA 1
ATOM 775 C C . PRO A 1 111 ? -5.660 -5.815 -11.493 1.00 93.25 111 PRO A C 1
ATOM 777 O O . PRO A 1 111 ? -5.755 -7.024 -11.741 1.00 93.25 111 PRO A O 1
ATOM 780 N N . VAL A 1 112 ? -5.303 -5.357 -10.296 1.00 94.44 112 VAL A N 1
ATOM 781 C CA . VAL A 1 112 ? -5.236 -6.223 -9.116 1.00 94.44 112 VAL A CA 1
ATOM 782 C C . VAL A 1 112 ? -6.654 -6.665 -8.747 1.00 94.44 112 VAL A C 1
ATOM 784 O O . VAL A 1 112 ? -7.588 -5.864 -8.679 1.00 94.44 112 VAL A O 1
ATOM 787 N N . LYS A 1 113 ? -6.829 -7.973 -8.539 1.00 93.38 113 LYS A N 1
ATOM 788 C CA . LYS A 1 113 ? -8.131 -8.607 -8.281 1.00 93.38 113 LYS A CA 1
ATOM 789 C C . LYS A 1 113 ? -8.154 -9.289 -6.912 1.00 93.38 113 LYS A C 1
ATOM 791 O O . LYS A 1 113 ? -7.102 -9.727 -6.451 1.00 93.38 113 LYS A O 1
ATOM 796 N N . PRO A 1 114 ? -9.341 -9.459 -6.301 1.00 92.06 114 PRO A N 1
ATOM 797 C CA . PRO A 1 114 ? -9.496 -10.258 -5.091 1.00 92.06 114 PRO A CA 1
ATOM 798 C C . PRO A 1 114 ? -8.984 -11.687 -5.286 1.00 92.06 114 PRO A C 1
ATOM 800 O O . PRO A 1 114 ? -9.346 -12.356 -6.257 1.00 92.06 114 PRO A O 1
ATOM 803 N N . GLN A 1 115 ? -8.171 -12.162 -4.344 1.00 89.25 115 GLN A N 1
ATOM 804 C CA . GLN A 1 115 ? -7.653 -13.529 -4.303 1.00 89.25 115 GLN A CA 1
ATOM 805 C C . GLN A 1 115 ? -7.783 -14.073 -2.876 1.00 89.25 115 GLN A C 1
ATOM 807 O O . GLN A 1 115 ? -7.529 -13.364 -1.900 1.00 89.25 115 GLN A O 1
ATOM 812 N N . ALA A 1 116 ? -8.232 -15.325 -2.746 1.00 80.44 116 ALA A N 1
ATOM 813 C CA . ALA A 1 116 ? -8.620 -15.902 -1.457 1.00 80.44 116 ALA A CA 1
ATOM 814 C C . ALA A 1 116 ? -7.445 -16.055 -0.478 1.00 80.44 116 ALA A C 1
ATOM 816 O O . ALA A 1 116 ? -7.639 -15.873 0.720 1.00 80.44 116 ALA A O 1
ATOM 817 N N . ASP A 1 117 ? -6.239 -16.305 -0.985 1.00 83.19 117 ASP A N 1
ATOM 818 C CA . ASP A 1 117 ? -5.063 -16.609 -0.161 1.00 83.19 117 ASP A CA 1
ATOM 819 C C . ASP A 1 117 ? -3.955 -15.553 -0.287 1.00 83.19 117 ASP A C 1
ATOM 821 O O . ASP A 1 117 ? -2.844 -15.749 0.198 1.00 83.19 117 ASP A O 1
ATOM 825 N N . THR A 1 118 ? -4.245 -14.413 -0.921 1.00 87.94 118 THR A N 1
ATOM 826 C CA . THR A 1 118 ? -3.273 -13.326 -1.078 1.00 87.94 118 THR A CA 1
ATOM 827 C C . THR A 1 118 ? -3.429 -12.310 0.042 1.00 87.94 118 THR A C 1
ATOM 829 O O . THR A 1 118 ? -4.496 -11.717 0.232 1.00 87.94 118 THR A O 1
ATOM 832 N N . GLN A 1 119 ? -2.336 -12.102 0.767 1.00 90.75 119 GLN A N 1
ATOM 833 C CA . GLN A 1 119 ? -2.175 -11.023 1.730 1.00 90.75 119 GLN A CA 1
ATOM 834 C C . GLN A 1 119 ? -1.175 -10.026 1.169 1.00 90.75 119 GLN A C 1
ATOM 836 O O . GLN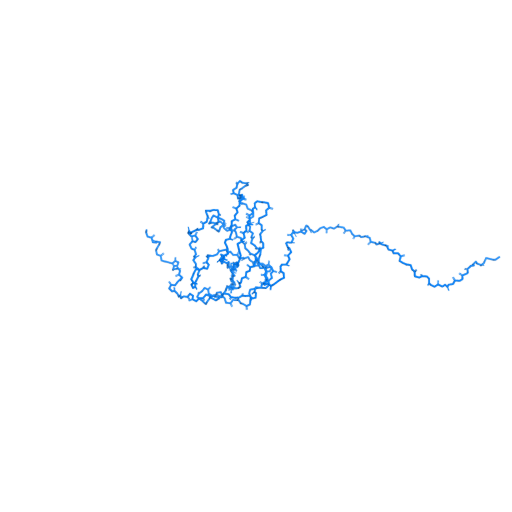 A 1 119 ? -0.178 -10.415 0.559 1.00 90.75 119 GLN A O 1
ATOM 841 N N . PHE A 1 120 ? -1.461 -8.750 1.379 1.00 94.25 120 PHE A N 1
ATOM 842 C CA . PHE A 1 120 ? -0.581 -7.671 0.988 1.00 94.25 120 PHE A CA 1
ATOM 843 C C . PHE A 1 120 ? 0.035 -7.036 2.230 1.00 94.25 120 PHE A C 1
ATOM 845 O O . PHE A 1 120 ? -0.656 -6.834 3.231 1.00 94.25 120 PHE A O 1
ATOM 852 N N . HIS A 1 121 ? 1.324 -6.733 2.156 1.00 94.19 121 HIS A N 1
ATOM 853 C CA . HIS A 1 121 ? 2.093 -6.115 3.225 1.00 94.19 121 HIS A CA 1
ATOM 854 C C . HIS A 1 121 ? 2.499 -4.704 2.817 1.00 94.19 121 HIS A C 1
ATOM 856 O O . HIS A 1 121 ? 2.805 -4.490 1.645 1.00 94.19 121 HIS A O 1
ATOM 862 N N . PRO A 1 122 ? 2.499 -3.750 3.754 1.00 94.69 122 PRO A N 1
ATOM 863 C CA . PRO A 1 122 ? 2.984 -2.403 3.491 1.00 94.69 122 PRO A CA 1
ATOM 864 C C . PRO A 1 122 ? 4.479 -2.444 3.154 1.00 94.69 122 PRO A C 1
ATOM 866 O O . PRO A 1 122 ? 5.251 -3.111 3.843 1.00 94.69 122 PRO A O 1
ATOM 869 N N . VAL A 1 123 ? 4.873 -1.734 2.097 1.00 93.19 123 VAL A N 1
ATOM 870 C CA . VAL A 1 123 ? 6.264 -1.688 1.602 1.00 93.19 123 VAL A CA 1
ATOM 871 C C . VAL A 1 123 ? 6.835 -0.278 1.499 1.00 93.19 123 VAL A C 1
ATOM 873 O O . VAL A 1 123 ? 8.045 -0.127 1.383 1.00 93.19 123 VAL A O 1
ATOM 876 N N . GLY A 1 124 ? 5.986 0.742 1.551 1.00 92.81 124 GLY A N 1
ATOM 877 C CA . GLY A 1 124 ? 6.410 2.133 1.600 1.00 92.81 124 GLY A CA 1
ATOM 878 C C . GLY A 1 124 ? 5.261 3.071 1.286 1.00 92.81 124 GLY A C 1
ATOM 879 O O . GLY A 1 124 ? 4.108 2.640 1.213 1.00 92.81 124 GLY A O 1
ATOM 880 N N . ASP A 1 125 ? 5.591 4.323 1.020 1.00 92.38 125 ASP A N 1
ATOM 881 C CA . ASP A 1 125 ? 4.646 5.349 0.593 1.00 92.38 125 ASP A CA 1
ATOM 882 C C . ASP A 1 125 ? 5.035 5.884 -0.788 1.00 92.38 125 ASP A C 1
ATOM 884 O O . ASP A 1 125 ? 6.213 5.961 -1.145 1.00 92.38 125 ASP A O 1
ATOM 888 N N . VAL A 1 126 ? 4.042 6.238 -1.605 1.00 91.00 126 VAL A N 1
ATOM 889 C CA . VAL A 1 126 ? 4.300 6.842 -2.918 1.00 91.00 126 VAL A CA 1
ATOM 890 C C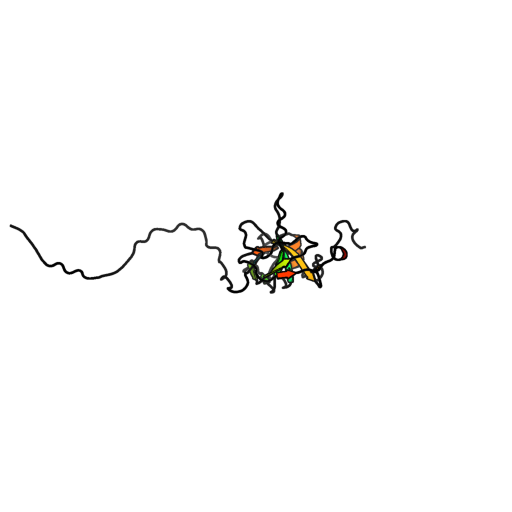 . VAL A 1 126 ? 4.992 8.191 -2.730 1.00 91.00 126 VAL A C 1
ATOM 892 O O . VAL A 1 126 ? 4.431 9.114 -2.139 1.00 91.00 126 VAL A O 1
ATOM 895 N N . SER A 1 127 ? 6.186 8.328 -3.302 1.00 86.12 127 SER A N 1
ATOM 896 C CA . SER A 1 127 ? 7.009 9.533 -3.229 1.00 86.12 127 SER A CA 1
ATOM 897 C C . SER A 1 127 ? 7.602 9.856 -4.598 1.00 86.12 127 SER A C 1
ATOM 899 O O . SER A 1 127 ? 8.383 9.094 -5.171 1.00 86.12 127 SER A O 1
ATOM 901 N N . GLY A 1 128 ? 7.206 11.000 -5.161 1.00 85.00 128 GLY A N 1
ATOM 902 C CA . GLY A 1 128 ? 7.637 11.425 -6.492 1.00 85.00 128 GLY A CA 1
ATOM 903 C C . GLY A 1 128 ? 7.295 10.391 -7.569 1.00 85.00 128 GLY A C 1
ATOM 904 O O . GLY A 1 128 ? 6.125 10.177 -7.877 1.00 85.00 128 GLY A O 1
ATOM 905 N N . ASN A 1 129 ? 8.326 9.772 -8.147 1.00 85.19 129 ASN A N 1
ATOM 906 C CA . ASN A 1 129 ? 8.181 8.771 -9.205 1.00 85.19 129 ASN A CA 1
ATOM 907 C C . ASN A 1 129 ? 8.124 7.328 -8.686 1.00 85.19 129 ASN A C 1
ATOM 909 O O . ASN A 1 129 ? 7.942 6.427 -9.508 1.00 85.19 129 ASN A O 1
ATOM 913 N N . GLY A 1 130 ? 8.301 7.112 -7.379 1.00 87.62 130 GLY A N 1
ATOM 914 C CA . GLY A 1 130 ? 8.536 5.800 -6.791 1.00 87.62 130 GLY A CA 1
ATOM 915 C C . GLY A 1 130 ? 7.939 5.579 -5.417 1.00 87.62 130 GLY A C 1
ATOM 916 O O . GLY A 1 130 ? 6.919 6.173 -5.070 1.00 87.62 130 GLY A O 1
ATOM 917 N N . VAL A 1 131 ? 8.569 4.677 -4.667 1.00 90.19 131 VAL A N 1
ATOM 918 C CA . VAL A 1 131 ? 8.178 4.311 -3.302 1.00 90.19 131 VAL A CA 1
ATOM 919 C C . VAL A 1 131 ? 9.315 4.611 -2.333 1.00 90.19 131 VAL A C 1
ATOM 921 O O . VAL A 1 131 ? 10.414 4.085 -2.498 1.00 90.19 131 VAL A O 1
ATOM 924 N N . ASP A 1 132 ? 9.028 5.411 -1.310 1.00 89.69 132 ASP A N 1
ATOM 925 C CA . ASP A 1 132 ? 9.892 5.573 -0.141 1.00 89.69 132 ASP A CA 1
ATOM 926 C C . ASP A 1 132 ? 9.629 4.419 0.833 1.00 89.69 132 ASP A C 1
ATOM 928 O O . ASP A 1 132 ? 8.524 4.291 1.363 1.00 89.69 132 ASP A O 1
ATOM 932 N N . THR A 1 133 ? 10.626 3.557 1.042 1.00 89.06 133 THR A N 1
ATOM 933 C CA . THR A 1 133 ? 10.499 2.363 1.895 1.00 89.06 133 THR A CA 1
ATOM 934 C C . THR A 1 133 ? 10.943 2.603 3.338 1.00 89.06 133 THR A C 1
ATOM 936 O O . THR A 1 133 ? 10.827 1.717 4.189 1.00 89.06 133 THR A O 1
ATOM 939 N N . SER A 1 134 ? 11.448 3.802 3.6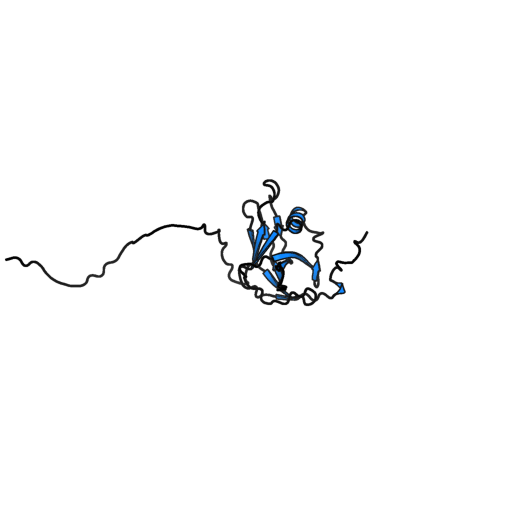44 1.00 85.44 134 SER A N 1
ATOM 940 C CA . SER A 1 134 ? 12.043 4.111 4.943 1.00 85.44 134 SER A CA 1
ATOM 941 C C . SER A 1 134 ? 11.010 4.211 6.064 1.00 85.44 134 SER A C 1
ATOM 943 O O . SER A 1 134 ? 11.343 3.960 7.227 1.00 85.44 134 SER A O 1
ATOM 945 N N . PHE A 1 135 ? 9.776 4.609 5.726 1.00 85.00 135 PHE A N 1
ATOM 946 C CA . PHE A 1 135 ? 8.726 5.002 6.671 1.00 85.00 135 PHE A CA 1
ATOM 947 C C . PHE A 1 135 ? 9.220 5.999 7.737 1.00 85.00 135 PHE A C 1
ATOM 949 O O . PHE A 1 135 ? 8.681 6.044 8.840 1.00 85.00 135 PHE A O 1
ATOM 956 N N . GLY A 1 136 ? 10.291 6.756 7.468 1.00 80.00 136 GLY A N 1
ATOM 957 C CA . GLY A 1 136 ? 10.992 7.547 8.486 1.00 80.00 136 GLY A CA 1
ATOM 958 C C . GLY A 1 136 ? 10.153 8.686 9.064 1.00 80.00 136 GLY A C 1
ATOM 959 O O . GLY A 1 136 ? 10.317 9.033 10.234 1.00 80.00 136 GLY A O 1
ATOM 960 N N . ASP A 1 137 ? 9.234 9.213 8.258 1.00 83.50 137 ASP A N 1
ATOM 961 C CA . ASP A 1 137 ? 8.341 10.315 8.616 1.00 83.50 137 ASP A CA 1
ATOM 962 C C . ASP A 1 137 ? 7.044 9.843 9.305 1.00 83.50 137 ASP A C 1
ATOM 964 O O . ASP A 1 137 ? 6.260 10.665 9.787 1.00 83.50 137 ASP A O 1
ATOM 968 N N . GLU A 1 138 ? 6.838 8.526 9.408 1.00 87.88 138 GLU A N 1
ATOM 969 C CA . GLU A 1 138 ? 5.623 7.927 9.957 1.00 87.88 138 GLU A CA 1
ATOM 970 C C . GLU A 1 138 ? 5.648 7.758 11.485 1.00 87.88 138 GLU A C 1
ATOM 972 O O . GLU A 1 138 ? 6.696 7.593 12.127 1.00 87.88 138 GLU A O 1
ATOM 977 N N . ASP A 1 139 ? 4.454 7.740 12.090 1.00 88.75 139 ASP A N 1
ATOM 978 C CA . ASP A 1 139 ? 4.292 7.551 13.536 1.00 88.75 139 ASP A CA 1
ATOM 979 C C . ASP A 1 139 ? 4.912 6.227 14.018 1.00 88.75 139 ASP A C 1
ATOM 981 O O . ASP A 1 139 ? 4.859 5.193 13.345 1.00 88.75 139 ASP A O 1
ATOM 985 N N . GLU A 1 140 ? 5.478 6.233 15.229 1.00 87.94 140 GLU A N 1
ATOM 986 C CA . GLU A 1 140 ? 6.118 5.056 15.828 1.00 87.94 140 GLU A CA 1
ATOM 987 C C . GLU A 1 140 ? 5.186 3.839 15.892 1.00 87.94 140 GLU A C 1
ATOM 989 O O . GLU A 1 140 ? 5.630 2.715 15.654 1.00 87.94 140 GLU A O 1
ATOM 994 N N . THR A 1 141 ? 3.893 4.055 16.129 1.00 88.62 141 THR A N 1
ATOM 995 C CA . THR A 1 141 ? 2.884 2.991 16.168 1.00 88.62 141 THR A CA 1
ATOM 996 C C . THR A 1 141 ? 2.739 2.315 14.807 1.00 88.62 141 THR A C 1
ATOM 998 O O . THR A 1 141 ? 2.668 1.085 14.738 1.00 88.62 141 THR A O 1
ATOM 1001 N N . LEU A 1 142 ? 2.729 3.096 13.719 1.00 90.12 142 LEU A N 1
ATOM 1002 C CA . LEU A 1 142 ? 2.638 2.572 12.356 1.00 90.12 142 LEU A CA 1
ATOM 1003 C C . LEU A 1 142 ? 3.912 1.832 11.970 1.00 90.12 142 LEU A C 1
ATOM 1005 O O . LEU A 1 142 ? 3.841 0.669 11.570 1.00 90.12 142 LEU A O 1
ATOM 1009 N N . ARG A 1 143 ? 5.079 2.444 12.187 1.00 90.56 143 ARG A N 1
ATOM 1010 C CA . ARG A 1 143 ? 6.377 1.803 11.922 1.00 90.56 143 ARG A CA 1
ATOM 1011 C C . ARG A 1 143 ? 6.521 0.489 12.687 1.00 90.56 143 ARG A C 1
ATOM 1013 O O . ARG A 1 143 ? 7.007 -0.503 12.141 1.00 90.56 143 ARG A O 1
ATOM 1020 N N . HIS A 1 144 ? 6.061 0.441 13.937 1.00 88.88 144 HIS A N 1
ATOM 1021 C CA . HIS A 1 144 ? 6.054 -0.787 14.723 1.00 88.88 144 HIS A CA 1
ATOM 1022 C C . HIS A 1 144 ? 5.099 -1.837 14.138 1.00 88.88 144 HIS A C 1
ATOM 1024 O O . HIS A 1 144 ? 5.496 -2.989 13.984 1.00 88.88 144 HIS A O 1
ATOM 1030 N N . ALA A 1 145 ? 3.872 -1.466 13.759 1.00 89.81 145 ALA A N 1
ATOM 1031 C CA . ALA A 1 145 ? 2.906 -2.391 13.154 1.00 89.81 145 ALA A CA 1
ATOM 1032 C C . ALA A 1 145 ? 3.384 -2.960 11.803 1.00 89.81 145 ALA A C 1
ATOM 1034 O O . ALA A 1 145 ? 3.143 -4.131 11.508 1.00 89.81 145 ALA A O 1
ATOM 1035 N N . ILE A 1 146 ? 4.089 -2.151 11.008 1.00 90.50 146 ILE A N 1
ATOM 1036 C CA . ILE A 1 146 ? 4.712 -2.554 9.741 1.00 90.50 146 ILE A CA 1
ATOM 1037 C C . ILE A 1 146 ? 5.875 -3.517 9.999 1.00 90.50 146 ILE A C 1
ATOM 1039 O O . ILE A 1 146 ? 5.856 -4.649 9.522 1.00 90.50 146 ILE A O 1
ATOM 1043 N N . SER A 1 147 ? 6.860 -3.102 10.801 1.00 88.81 147 SER A N 1
ATOM 1044 C CA . SER A 1 147 ? 8.080 -3.890 11.052 1.00 88.81 147 SER A CA 1
ATOM 1045 C C . SER A 1 147 ? 7.824 -5.217 11.774 1.00 88.81 147 SER A C 1
ATOM 1047 O O . SER A 1 147 ? 8.575 -6.172 11.596 1.00 88.81 147 SER A O 1
ATOM 1049 N N . SER A 1 148 ? 6.748 -5.305 12.558 1.00 87.19 148 SER A N 1
ATOM 1050 C CA . SER A 1 148 ? 6.298 -6.544 13.206 1.00 87.19 148 SER A CA 1
ATOM 1051 C C . SER A 1 148 ? 5.441 -7.446 12.307 1.00 87.19 148 SER A C 1
ATOM 1053 O O . SER A 1 148 ? 5.093 -8.555 12.710 1.00 87.19 148 SER A O 1
ATOM 1055 N N . GLY A 1 149 ? 5.088 -7.000 11.095 1.00 87.88 149 GLY A N 1
ATOM 1056 C CA . GLY A 1 149 ? 4.210 -7.736 10.181 1.00 87.88 149 GLY A CA 1
ATOM 1057 C C . GLY A 1 149 ? 2.751 -7.805 10.644 1.00 87.88 149 GLY A C 1
ATOM 1058 O O . GLY A 1 149 ? 1.995 -8.657 10.174 1.00 87.88 149 GLY A O 1
ATOM 1059 N N . HIS A 1 150 ? 2.342 -6.934 11.569 1.00 90.31 150 HIS A N 1
ATOM 1060 C CA . HIS A 1 150 ? 0.982 -6.917 12.099 1.00 90.31 150 HIS A CA 1
ATOM 1061 C C . HIS A 1 150 ? -0.008 -6.176 11.203 1.00 90.31 150 HIS A C 1
ATOM 1063 O O . HIS A 1 150 ? -1.197 -6.480 11.259 1.00 90.31 150 HIS A O 1
ATOM 1069 N N . LEU A 1 151 ? 0.447 -5.250 10.360 1.00 92.31 151 LEU A N 1
ATOM 1070 C CA . LEU A 1 151 ? -0.409 -4.557 9.400 1.00 92.31 151 LEU A CA 1
ATOM 1071 C C . LEU A 1 151 ? -0.471 -5.321 8.072 1.00 92.31 151 LEU A C 1
ATOM 1073 O O . LEU A 1 151 ? 0.543 -5.473 7.398 1.00 92.31 151 LEU A O 1
ATOM 1077 N N . LEU A 1 152 ? -1.667 -5.768 7.686 1.00 94.31 152 LEU A N 1
ATOM 1078 C CA . LEU A 1 152 ? -1.915 -6.476 6.430 1.00 94.31 152 LEU A CA 1
ATOM 1079 C C . LEU A 1 152 ? -3.091 -5.873 5.682 1.00 94.31 152 LEU A C 1
ATOM 1081 O O . LEU A 1 152 ? -3.981 -5.264 6.276 1.00 94.31 152 LEU A O 1
ATOM 1085 N N . ALA A 1 153 ? -3.159 -6.148 4.388 1.00 95.06 153 ALA A N 1
ATOM 1086 C CA . ALA A 1 153 ? -4.305 -5.787 3.585 1.00 95.06 153 ALA A CA 1
ATOM 1087 C C . ALA A 1 153 ? -4.760 -6.901 2.636 1.00 95.06 153 ALA A C 1
ATOM 1089 O O . ALA A 1 153 ? -4.016 -7.825 2.295 1.00 95.06 153 ALA A O 1
ATOM 1090 N N . ARG A 1 154 ? -6.030 -6.830 2.229 1.00 95.00 154 ARG A N 1
ATOM 1091 C CA . ARG A 1 154 ? -6.655 -7.749 1.270 1.00 95.00 154 ARG A CA 1
ATOM 1092 C C . ARG A 1 154 ? -7.532 -6.981 0.301 1.00 95.00 154 ARG A C 1
ATOM 1094 O O . ARG A 1 154 ? -8.251 -6.070 0.696 1.00 95.00 154 ARG A O 1
ATOM 1101 N N . VAL A 1 155 ? -7.520 -7.403 -0.953 1.00 94.94 155 VAL A N 1
ATOM 1102 C CA . VAL A 1 155 ? -8.329 -6.808 -2.018 1.00 94.94 155 VAL A CA 1
ATOM 1103 C C . VAL A 1 155 ? -9.742 -7.394 -1.956 1.00 94.94 155 VAL A C 1
ATOM 1105 O O . VAL A 1 155 ? -9.911 -8.608 -2.051 1.00 94.94 155 VAL A O 1
ATOM 1108 N N . GLN A 1 156 ? -10.750 -6.539 -1.771 1.00 93.69 156 GLN A N 1
ATOM 1109 C CA . GLN A 1 156 ? -12.168 -6.910 -1.632 1.00 93.69 156 GLN A CA 1
ATOM 1110 C C . GLN A 1 156 ? -12.935 -6.773 -2.958 1.00 93.69 156 GLN A C 1
ATOM 1112 O O . GLN A 1 156 ? -13.870 -7.528 -3.217 1.00 93.69 156 GLN A O 1
ATOM 1117 N N . GLY A 1 157 ? -12.515 -5.849 -3.828 1.00 90.50 157 GLY A N 1
ATOM 1118 C CA . GLY A 1 157 ? -13.023 -5.679 -5.194 1.00 90.50 157 GLY A CA 1
ATOM 1119 C C . GLY A 1 157 ? -11.887 -5.455 -6.193 1.00 90.50 157 GLY A C 1
ATOM 1120 O O . GLY A 1 157 ? -10.778 -5.130 -5.794 1.00 90.50 157 GLY A O 1
ATOM 1121 N N . SER A 1 158 ? -12.134 -5.657 -7.491 1.00 93.19 158 SER A N 1
ATOM 1122 C CA . SER A 1 158 ? -11.116 -5.395 -8.524 1.00 93.19 158 SER A CA 1
ATOM 1123 C C . SER A 1 158 ? -10.729 -3.914 -8.524 1.00 93.19 158 SER A C 1
ATOM 1125 O O . SER A 1 158 ? -11.618 -3.074 -8.621 1.00 93.19 158 SER A O 1
ATOM 1127 N N . LEU A 1 159 ? -9.430 -3.610 -8.457 1.00 94.94 159 LEU A N 1
ATOM 1128 C CA . LEU A 1 159 ? -8.901 -2.242 -8.413 1.00 94.94 159 LEU A CA 1
ATOM 1129 C C . LEU A 1 159 ? -8.680 -1.734 -9.838 1.00 94.94 159 LEU A C 1
ATOM 1131 O O . LEU A 1 159 ? -7.723 -2.136 -10.503 1.00 94.94 159 LEU A O 1
ATOM 1135 N N . HIS A 1 160 ? -9.603 -0.919 -10.341 1.00 90.38 160 HIS A N 1
ATOM 1136 C CA . HIS A 1 160 ? -9.631 -0.543 -11.760 1.00 90.38 160 HIS A CA 1
ATOM 1137 C C . HIS A 1 160 ? -8.738 0.648 -12.114 1.00 90.38 160 HIS A C 1
ATOM 1139 O O . HIS A 1 160 ? -8.259 0.721 -13.247 1.00 90.38 160 HIS A O 1
ATOM 1145 N N . ASP A 1 161 ? -8.491 1.543 -11.161 1.00 93.56 161 ASP A N 1
ATOM 1146 C CA . ASP A 1 161 ? -7.566 2.655 -11.348 1.00 93.56 161 ASP A CA 1
ATOM 1147 C C . ASP A 1 161 ? -6.119 2.169 -11.231 1.00 93.56 161 ASP A C 1
ATOM 1149 O O . ASP A 1 161 ? -5.824 1.169 -10.569 1.00 93.56 161 ASP A O 1
ATOM 1153 N N . THR A 1 162 ? -5.206 2.842 -11.932 1.00 93.81 162 THR A N 1
ATOM 1154 C CA . THR A 1 162 ? -3.793 2.453 -11.987 1.00 93.81 162 THR A CA 1
ATOM 1155 C C . THR A 1 162 ? -2.880 3.651 -11.789 1.00 93.81 162 THR A C 1
ATOM 1157 O O . THR A 1 162 ? -2.978 4.643 -12.510 1.00 93.81 162 THR A O 1
ATOM 1160 N N . VAL A 1 163 ? -1.935 3.505 -10.868 1.00 93.94 163 VAL A N 1
ATOM 1161 C CA . VAL A 1 163 ? -0.773 4.373 -10.702 1.00 93.94 163 VAL A CA 1
ATOM 1162 C C . VAL A 1 163 ? 0.425 3.687 -11.348 1.00 93.94 163 VAL A C 1
ATOM 1164 O O . VAL A 1 163 ? 0.772 2.561 -10.996 1.00 93.94 163 VAL A O 1
ATOM 1167 N N . PHE A 1 164 ? 1.050 4.359 -12.310 1.00 92.88 164 PHE A N 1
ATOM 1168 C CA . PHE A 1 164 ? 2.291 3.897 -12.923 1.00 92.88 164 PHE A CA 1
ATOM 1169 C C . PHE A 1 164 ? 3.462 4.602 -12.250 1.00 92.88 164 PHE A C 1
ATOM 1171 O O . PHE A 1 164 ? 3.564 5.826 -12.322 1.00 92.88 164 PHE A O 1
ATOM 1178 N N . LEU A 1 165 ? 4.337 3.829 -11.618 1.00 91.75 165 LEU A N 1
ATOM 1179 C CA . LEU A 1 165 ? 5.609 4.327 -11.121 1.00 91.75 165 LEU A CA 1
ATOM 1180 C C . LEU A 1 165 ? 6.603 4.374 -12.277 1.00 91.75 165 LEU A C 1
ATOM 1182 O O . LEU A 1 165 ? 6.691 3.448 -13.088 1.00 91.75 165 LEU A O 1
ATOM 1186 N N . THR A 1 166 ? 7.345 5.471 -12.352 1.00 86.62 166 THR A N 1
ATOM 1187 C CA . THR A 1 166 ? 8.380 5.692 -13.368 1.00 86.62 166 THR A CA 1
ATOM 1188 C C . THR A 1 166 ? 9.772 5.671 -12.744 1.00 86.62 166 THR A C 1
ATOM 1190 O O . THR A 1 166 ? 10.671 6.350 -13.237 1.00 86.62 166 THR A O 1
ATOM 1193 N N . GLU A 1 167 ? 9.922 4.935 -11.640 1.00 80.69 167 GLU A N 1
ATOM 1194 C CA . GLU A 1 167 ? 11.196 4.653 -10.976 1.00 80.69 167 GLU A CA 1
ATOM 1195 C C . GLU A 1 167 ? 12.231 4.172 -11.985 1.00 80.69 167 GLU A C 1
ATOM 1197 O O . GLU A 1 167 ? 11.962 3.304 -12.818 1.00 80.69 167 GLU A O 1
ATOM 1202 N N . SER A 1 168 ? 13.435 4.703 -11.876 1.00 75.62 168 SER A N 1
ATOM 1203 C CA . SER A 1 168 ? 14.617 4.122 -12.489 1.00 75.62 168 SER A CA 1
ATOM 1204 C C . SER A 1 168 ? 15.322 3.195 -11.499 1.00 75.62 168 SER A C 1
ATOM 1206 O O . SER A 1 168 ? 15.058 3.241 -10.300 1.00 75.62 168 SER A O 1
ATOM 1208 N N . ASP A 1 169 ? 16.268 2.383 -11.976 1.00 70.06 169 ASP A N 1
ATOM 1209 C CA . ASP A 1 169 ? 17.109 1.556 -11.093 1.00 70.06 169 ASP A CA 1
ATOM 1210 C C . ASP A 1 169 ? 17.876 2.395 -10.052 1.00 70.06 169 ASP A C 1
ATOM 1212 O O . ASP A 1 169 ? 18.254 1.883 -9.005 1.00 70.06 169 ASP A O 1
ATOM 1216 N N . ALA A 1 170 ? 18.100 3.688 -10.319 1.00 64.19 170 ALA A N 1
ATOM 1217 C CA . ALA A 1 170 ? 18.754 4.601 -9.384 1.00 64.19 170 ALA A CA 1
ATOM 1218 C C . ALA A 1 170 ? 17.852 5.031 -8.213 1.00 64.19 170 ALA A C 1
ATOM 1220 O O . ALA A 1 170 ? 18.364 5.558 -7.227 1.00 64.19 170 ALA A O 1
ATOM 1221 N N . ASP A 1 171 ? 16.536 4.835 -8.334 1.00 67.00 171 ASP A N 1
ATOM 1222 C CA . ASP A 1 171 ? 15.542 5.201 -7.321 1.00 67.00 171 ASP A CA 1
ATOM 1223 C C . ASP A 1 171 ? 15.204 4.029 -6.382 1.00 67.00 171 ASP A C 1
ATOM 1225 O O . ASP A 1 171 ? 14.483 4.215 -5.406 1.00 67.00 171 ASP A O 1
ATOM 1229 N N . ILE A 1 172 ? 15.714 2.822 -6.659 1.00 62.28 172 ILE A N 1
ATOM 1230 C CA . ILE A 1 172 ? 15.583 1.669 -5.764 1.00 62.28 172 ILE A CA 1
ATOM 1231 C C . ILE A 1 172 ? 16.761 1.668 -4.794 1.00 62.28 172 ILE A C 1
ATOM 1233 O O . ILE A 1 172 ? 17.921 1.707 -5.207 1.00 62.28 172 ILE A O 1
ATOM 1237 N N . GLU A 1 173 ? 16.468 1.594 -3.496 1.00 65.62 173 GLU A N 1
ATOM 1238 C CA . GLU A 1 173 ? 17.498 1.374 -2.487 1.00 65.62 173 GLU A CA 1
ATOM 1239 C C . GLU A 1 173 ? 18.214 0.045 -2.754 1.00 65.62 173 GLU A C 1
ATOM 1241 O O . GLU A 1 173 ? 17.595 -1.019 -2.782 1.00 65.62 173 GLU A O 1
ATOM 1246 N N . ASP A 1 174 ? 19.529 0.112 -2.969 1.00 61.72 174 ASP A N 1
ATOM 1247 C CA . ASP A 1 174 ? 20.361 -1.074 -3.139 1.00 61.72 174 ASP A CA 1
ATOM 1248 C C . ASP A 1 174 ? 20.394 -1.855 -1.808 1.00 61.72 174 ASP A C 1
ATOM 1250 O O . ASP A 1 174 ? 20.920 -1.336 -0.816 1.00 61.72 174 ASP A O 1
ATOM 1254 N N . PRO A 1 175 ? 19.844 -3.086 -1.752 1.00 57.00 175 PRO A N 1
ATOM 1255 C CA . PRO A 1 175 ? 19.803 -3.878 -0.524 1.00 57.00 175 PRO A CA 1
ATOM 1256 C C . PRO A 1 175 ? 21.200 -4.279 -0.027 1.00 57.00 175 PRO A C 1
ATOM 1258 O O . PRO A 1 175 ? 21.346 -4.640 1.142 1.00 57.00 175 PRO A O 1
ATOM 1261 N N . ASP A 1 176 ? 22.217 -4.203 -0.891 1.00 55.34 176 ASP A N 1
ATOM 1262 C CA . ASP A 1 176 ? 23.615 -4.486 -0.576 1.00 55.34 176 ASP A CA 1
ATOM 1263 C C . ASP A 1 176 ? 24.432 -3.209 -0.298 1.00 55.34 176 ASP A C 1
ATOM 1265 O O . ASP A 1 176 ? 25.621 -3.290 0.043 1.00 55.34 176 ASP A O 1
ATOM 1269 N N . ALA A 1 177 ? 23.829 -2.016 -0.400 1.00 53.94 177 ALA A N 1
ATOM 1270 C CA . ALA A 1 177 ? 24.527 -0.783 -0.068 1.00 53.94 177 ALA A CA 1
ATOM 1271 C C . ALA A 1 177 ? 24.808 -0.712 1.444 1.00 53.94 177 ALA A C 1
ATOM 1273 O O . ALA A 1 177 ? 23.925 -0.957 2.271 1.00 53.94 177 ALA A O 1
ATOM 1274 N N . PRO A 1 178 ? 26.039 -0.348 1.851 1.00 44.66 178 PRO A N 1
ATOM 1275 C CA . PRO A 1 178 ? 26.359 -0.191 3.260 1.00 44.66 178 PRO A CA 1
ATOM 1276 C C . PRO A 1 178 ? 25.465 0.885 3.882 1.00 44.66 178 PRO A C 1
ATOM 1278 O O . PRO A 1 178 ? 25.334 1.980 3.332 1.00 44.66 178 PRO A O 1
ATOM 1281 N N . ALA A 1 179 ? 24.887 0.575 5.049 1.00 46.31 179 ALA A N 1
ATOM 1282 C CA . ALA A 1 179 ? 24.082 1.519 5.816 1.00 46.31 179 ALA A CA 1
ATOM 1283 C C . ALA A 1 179 ? 24.846 2.843 5.972 1.00 46.31 179 ALA A C 1
ATOM 1285 O O . ALA A 1 179 ? 26.001 2.863 6.412 1.00 46.31 179 ALA A O 1
ATOM 1286 N N . LYS A 1 180 ? 24.215 3.943 5.553 1.00 44.59 180 LYS A N 1
ATOM 1287 C CA . LYS A 1 180 ? 24.814 5.276 5.610 1.00 44.59 180 LYS A CA 1
ATOM 1288 C C . LYS A 1 180 ? 25.151 5.613 7.079 1.00 44.59 180 LYS A C 1
ATOM 1290 O O . LYS A 1 180 ? 24.292 5.390 7.931 1.00 44.59 180 LYS A O 1
ATOM 1295 N N . PRO A 1 181 ? 26.380 6.080 7.376 1.00 44.09 181 PRO A N 1
ATOM 1296 C CA . PRO A 1 181 ? 26.830 6.358 8.741 1.00 44.09 181 PRO A CA 1
ATOM 1297 C C . PRO A 1 181 ? 26.095 7.528 9.399 1.00 44.09 181 PRO A C 1
ATOM 1299 O O . PRO A 1 181 ? 25.607 8.419 8.663 1.00 44.09 181 PRO A O 1
#

Foldseek 3Di:
DDDDDDDDDDDDDDDDDDDDDDDDDDDDPDDDADPDFFKKKKFFDDDPPPPDFQKDKDAFQFKWFWDDDPPDPQTWMKTFRGMDMAGPVRRMDMTAIATEDEVLSPNHDPFDAFDDPIKIATQAGDDDLGGDRPCVVPDPVHVVCRVVVRIIMTTPGTRHHYDYRPDDPVNDDDPPDPDDD

Secondary structure (DSSP, 8-state):
----------------------------------TTT-EEEEEE-S-S-TTS-S-EEE-TTEEEEEPPPTT-----EEEESS-EEE-SS--EEEEEEEEEEETTTTB--SSB---TT--EEEEEEEETTEEE---TTS-HHHHHHHHTT-EEEEE-S-B--EEEE---GGGS--TTSPPP-

Radius of gyration: 25.7 Å; chains: 1; bounding box: 104×57×40 Å

pLDDT: mean 74.56, std 22.59, range [31.7, 97.06]

Organism: NCBI:txid146475

Sequence (181 aa):
MLAVVLAGAPCFSAPVLAQAPEHGPVAANLAPIVTGQGGVSVCLTSQQDEQATSLLVVPSGTVFEASTGPGGHTAQAFVTTETVTLTKAQPCGIADASTVVSHTRHWLVNPVKPQADTQFHPVGDVSGNGVDTSFGDEDETLRHAISSGHLLARVQGSLHDTVFLTESDADIEDPDAPAKP